Protein AF-A0A0B1S6X4-F1 (afdb_monomer_lite)

InterPro domains:
  IPR000742 EGF-like domain [PF00008] (43-73)
  IPR000742 EGF-like domain [PS00022] (63-74)
  IPR000742 EGF-like domain [PS01186] (63-74)
  IPR000742 EGF-like domain [PS50026] (39-75)
  IPR000742 EGF-like domain [SM00181] (42-75)

Organism: Oesophagostomum dentatum (NCBI:txid61180)

pLDDT: mean 92.4, std 9.57, range [55.62, 98.62]

Sequence (83 aa):
MNAIEDVKNELNKAVKGLNNTVIDNGEKVSNAIADLSGGLEACTAVDCNNRGACLGTKRNYICACHLGYSGKNCEDSEFVAFS

Radius of gyration: 26.38 Å; chains: 1; bounding box: 58×24×73 Å

Structure (mmCIF, N/CA/C/O backbone):
data_AF-A0A0B1S6X4-F1
#
_entry.id   AF-A0A0B1S6X4-F1
#
loop_
_atom_site.group_PDB
_atom_site.id
_atom_site.type_symbol
_atom_site.label_atom_id
_atom_site.label_alt_id
_atom_site.label_comp_id
_atom_site.label_asym_id
_atom_site.label_entity_id
_atom_site.label_seq_id
_atom_site.pdbx_PDB_ins_code
_atom_site.Cartn_x
_atom_site.Cartn_y
_atom_site.Cartn_z
_atom_site.occupancy
_atom_site.B_iso_or_equiv
_atom_site.auth_seq_id
_atom_site.auth_comp_id
_atom_site.auth_asym_id
_atom_site.auth_atom_id
_atom_site.pdbx_PDB_model_num
ATOM 1 N N . MET A 1 1 ? -26.998 -9.569 48.857 1.00 70.06 1 MET A N 1
ATOM 2 C CA . MET A 1 1 ? -26.871 -9.294 47.408 1.00 70.06 1 MET A CA 1
ATOM 3 C C . MET A 1 1 ? -27.730 -8.094 47.069 1.00 70.06 1 MET A C 1
ATOM 5 O O . MET A 1 1 ? -28.869 -8.056 47.518 1.00 70.06 1 MET A O 1
ATOM 9 N N . ASN A 1 2 ? -27.186 -7.120 46.338 1.00 90.38 2 ASN A N 1
ATOM 10 C CA . ASN A 1 2 ? -27.936 -5.957 45.869 1.00 90.38 2 ASN A CA 1
ATOM 11 C C . ASN A 1 2 ? -28.099 -6.066 44.350 1.00 90.38 2 ASN A C 1
ATOM 13 O O . ASN A 1 2 ? -27.215 -5.663 43.603 1.00 90.38 2 ASN A O 1
ATOM 17 N N . ALA A 1 3 ? -29.235 -6.607 43.912 1.00 93.00 3 ALA A N 1
ATOM 18 C CA . ALA A 1 3 ? -29.513 -6.872 42.501 1.00 93.00 3 ALA A CA 1
ATOM 19 C C . ALA A 1 3 ? -29.404 -5.621 41.604 1.00 93.00 3 ALA A C 1
ATOM 21 O O . ALA A 1 3 ? -29.095 -5.735 40.423 1.00 93.00 3 ALA A O 1
ATOM 22 N N . ILE A 1 4 ? -29.620 -4.420 42.153 1.00 94.62 4 ILE A N 1
ATOM 23 C CA . ILE A 1 4 ? -29.485 -3.159 41.406 1.00 94.62 4 ILE A CA 1
ATOM 24 C C . ILE A 1 4 ? -28.020 -2.893 41.038 1.00 94.62 4 ILE A C 1
ATOM 26 O O . ILE A 1 4 ? -27.737 -2.374 39.959 1.00 94.62 4 ILE A O 1
ATOM 30 N N . GLU A 1 5 ? -27.089 -3.237 41.925 1.00 96.38 5 GLU A N 1
ATOM 31 C CA . GLU A 1 5 ? -25.662 -3.010 41.699 1.00 96.38 5 GLU A CA 1
ATOM 32 C C . GLU A 1 5 ? -25.101 -3.974 40.649 1.00 96.38 5 GLU A C 1
ATOM 34 O O . GLU A 1 5 ? -24.335 -3.567 39.779 1.00 96.38 5 GLU A O 1
ATOM 39 N N . ASP A 1 6 ? -25.568 -5.222 40.657 1.00 95.62 6 ASP A N 1
ATOM 40 C CA . ASP A 1 6 ? -25.198 -6.220 39.651 1.00 95.62 6 ASP A CA 1
ATOM 41 C C . ASP A 1 6 ? -25.639 -5.775 38.245 1.00 95.62 6 ASP A C 1
ATOM 43 O O . ASP A 1 6 ? -24.848 -5.801 37.300 1.00 95.62 6 ASP A O 1
ATOM 47 N N . VAL A 1 7 ? -26.867 -5.255 38.116 1.00 96.25 7 VAL A N 1
ATOM 48 C CA . VAL A 1 7 ? -27.380 -4.706 36.848 1.00 96.25 7 VAL A CA 1
ATOM 49 C C . VAL A 1 7 ? -26.548 -3.512 36.369 1.00 96.25 7 VAL A C 1
ATOM 51 O O . VAL A 1 7 ? -26.227 -3.423 35.182 1.00 96.25 7 VAL A O 1
ATOM 54 N N . LYS A 1 8 ? -26.156 -2.599 37.268 1.00 97.31 8 LYS A N 1
ATOM 55 C CA . LYS A 1 8 ? -25.285 -1.464 36.916 1.00 97.31 8 LYS A CA 1
ATOM 56 C C . LYS A 1 8 ? -23.918 -1.924 36.423 1.00 97.31 8 LYS A C 1
ATOM 58 O O . LYS A 1 8 ? -23.395 -1.353 35.468 1.00 97.31 8 LYS A O 1
ATOM 63 N N . ASN A 1 9 ? -23.337 -2.937 37.059 1.00 96.88 9 ASN A N 1
ATOM 64 C CA . ASN A 1 9 ? -22.023 -3.456 36.691 1.00 96.88 9 ASN A CA 1
ATOM 65 C C . ASN A 1 9 ? -22.030 -4.086 35.297 1.00 96.88 9 ASN A C 1
ATOM 67 O O . ASN A 1 9 ? -21.149 -3.783 34.487 1.00 96.88 9 ASN A O 1
ATOM 71 N N . GLU A 1 10 ? -23.054 -4.877 34.983 1.00 97.12 10 GLU A N 1
ATOM 72 C CA . GLU A 1 10 ? -23.223 -5.444 33.643 1.00 97.12 10 GLU A CA 1
ATOM 73 C C . GLU A 1 10 ? -23.473 -4.355 32.590 1.00 97.12 10 GLU A C 1
ATOM 75 O O . GLU A 1 10 ? -22.852 -4.375 31.524 1.00 97.12 10 GLU A O 1
ATOM 80 N N . LEU A 1 11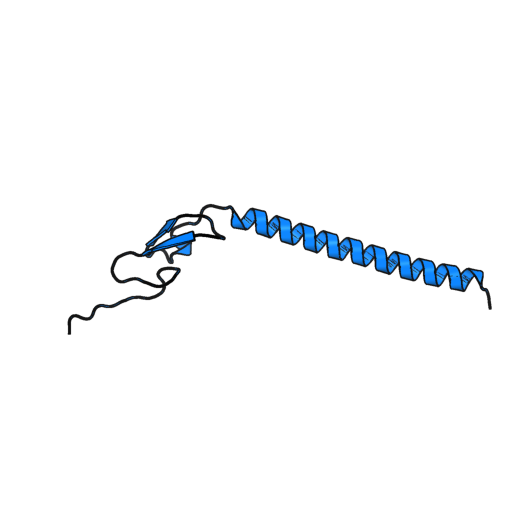 ? -24.285 -3.338 32.906 1.00 97.50 11 LEU A N 1
ATOM 81 C CA . LEU A 1 11 ? -24.493 -2.196 32.013 1.00 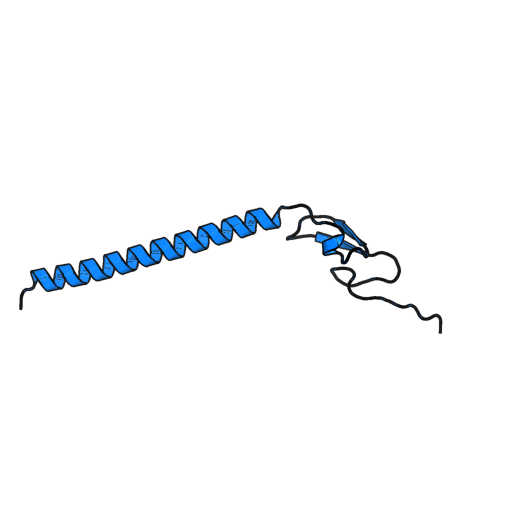97.50 11 LEU A CA 1
ATOM 82 C C . LEU A 1 11 ? -23.182 -1.442 31.748 1.00 97.50 11 LEU A C 1
ATOM 84 O O . LEU A 1 11 ? -22.851 -1.153 30.600 1.00 97.50 11 LEU A O 1
ATOM 88 N N . ASN A 1 12 ? -22.396 -1.174 32.790 1.00 97.62 12 ASN A N 1
ATOM 89 C CA . ASN A 1 12 ? -21.105 -0.499 32.666 1.00 97.62 12 ASN A CA 1
ATOM 90 C C . ASN A 1 12 ? -20.114 -1.308 31.820 1.00 97.62 12 ASN A C 1
ATOM 92 O O . ASN A 1 12 ? -19.359 -0.736 31.031 1.00 97.62 12 ASN A O 1
ATOM 96 N N . LYS A 1 13 ? -20.109 -2.636 31.958 1.00 98.19 13 LYS A N 1
ATOM 97 C CA . LYS A 1 13 ? -19.283 -3.530 31.141 1.00 98.19 13 LYS A CA 1
ATOM 98 C C . LYS A 1 13 ? -19.705 -3.492 29.672 1.00 98.19 13 LYS A C 1
ATOM 100 O O . LYS A 1 13 ? -18.841 -3.368 28.804 1.00 98.19 13 LYS A O 1
ATOM 105 N N . ALA A 1 14 ? -21.008 -3.537 29.398 1.00 97.94 14 ALA A N 1
ATOM 106 C CA . ALA A 1 14 ? -21.548 -3.437 28.045 1.00 97.94 14 ALA A CA 1
ATOM 107 C C . ALA A 1 14 ? -21.206 -2.087 27.394 1.00 97.94 14 ALA A C 1
ATOM 109 O O . ALA A 1 14 ? -20.708 -2.054 26.270 1.00 97.94 14 ALA A O 1
ATOM 110 N N . VAL A 1 15 ? -21.383 -0.979 28.121 1.00 98.00 15 VAL A N 1
ATOM 111 C CA . VAL A 1 15 ? -21.043 0.372 27.643 1.00 98.00 15 VAL A CA 1
ATOM 112 C C . VAL A 1 15 ? -19.549 0.499 27.347 1.00 98.00 15 VAL A C 1
ATOM 114 O O . VAL A 1 15 ? -19.181 1.048 26.313 1.00 98.00 15 VAL A O 1
ATOM 117 N N . LYS A 1 16 ? -18.674 -0.056 28.195 1.00 98.38 16 LYS A N 1
ATOM 118 C CA . LYS A 1 16 ? -17.227 -0.098 27.920 1.00 98.38 16 LYS A CA 1
ATOM 119 C C . LYS A 1 16 ? -16.906 -0.896 26.656 1.00 98.38 16 LYS A C 1
ATOM 121 O O . LYS A 1 16 ? -16.111 -0.439 25.842 1.00 98.38 16 LYS A O 1
ATOM 126 N N . GLY A 1 17 ? -17.540 -2.055 26.473 1.00 97.81 17 GLY A N 1
ATOM 127 C CA . GLY A 1 17 ? -17.382 -2.864 25.263 1.00 97.81 17 GLY A CA 1
ATOM 128 C C . GLY A 1 17 ? -17.814 -2.117 23.997 1.00 97.81 17 GLY A C 1
ATOM 129 O O . GLY A 1 17 ? -17.099 -2.138 22.995 1.00 97.81 17 GLY A O 1
ATOM 130 N N . LEU A 1 18 ? -18.937 -1.395 24.061 1.00 97.81 18 LEU A N 1
ATOM 131 C CA . LEU A 1 18 ? -19.402 -0.534 22.973 1.00 97.81 18 LEU A CA 1
ATOM 132 C C . LEU A 1 18 ? -18.424 0.608 22.698 1.00 97.81 18 LEU A C 1
ATOM 134 O O . LEU A 1 18 ? -18.081 0.837 21.544 1.00 97.81 18 LEU A O 1
ATOM 138 N N . ASN A 1 19 ? -17.936 1.285 23.739 1.00 97.81 19 ASN A N 1
ATOM 139 C CA . ASN A 1 19 ? -16.982 2.380 23.589 1.00 97.81 19 ASN A CA 1
ATOM 140 C C . ASN A 1 19 ? -15.690 1.914 22.901 1.00 97.81 19 ASN A C 1
ATOM 142 O O . ASN A 1 19 ? -15.235 2.553 21.958 1.00 97.81 19 ASN A O 1
ATOM 146 N N . ASN A 1 20 ? -15.152 0.760 23.307 1.00 97.50 20 ASN A N 1
ATOM 147 C CA . ASN A 1 20 ? -13.986 0.161 22.655 1.00 97.50 20 ASN A CA 1
ATOM 148 C C . ASN A 1 20 ? -14.284 -0.187 21.191 1.00 97.50 20 ASN A C 1
ATOM 150 O O . ASN A 1 20 ? -13.520 0.173 20.308 1.00 97.50 20 ASN A O 1
ATOM 154 N N . THR A 1 21 ? -15.441 -0.794 20.914 1.00 98.19 21 THR A N 1
ATOM 155 C CA . THR A 1 21 ? -15.852 -1.131 19.540 1.00 98.19 21 THR A CA 1
ATOM 156 C C . THR A 1 21 ? -15.965 0.113 18.651 1.00 98.19 21 THR A C 1
ATOM 158 O O . THR A 1 21 ? -15.606 0.073 17.476 1.00 98.19 21 THR A O 1
ATOM 161 N N . VAL A 1 22 ? -16.467 1.228 19.192 1.00 97.69 22 VAL A N 1
ATOM 162 C CA . VAL A 1 22 ? -16.555 2.508 18.473 1.00 97.69 22 VAL A CA 1
ATOM 163 C C . VAL A 1 22 ? -15.164 3.047 18.151 1.00 97.69 22 VAL A C 1
ATOM 165 O O . VAL A 1 22 ? -14.942 3.473 17.020 1.00 97.69 22 VAL A O 1
ATOM 168 N N . ILE A 1 23 ? -14.236 2.996 19.108 1.00 97.06 23 ILE A N 1
ATOM 169 C CA . ILE A 1 23 ? -12.845 3.424 18.910 1.00 97.06 23 ILE A CA 1
ATOM 170 C C . ILE A 1 23 ? -12.175 2.556 17.838 1.00 97.06 23 ILE A C 1
ATOM 172 O O . ILE A 1 23 ? -11.697 3.097 16.843 1.00 97.06 23 ILE A O 1
ATOM 176 N N . ASP A 1 24 ? -12.248 1.230 17.972 1.00 97.25 24 ASP A N 1
ATOM 177 C CA . ASP A 1 24 ? -11.676 0.277 17.014 1.00 97.25 24 ASP A CA 1
ATOM 178 C C . ASP A 1 24 ? -12.219 0.509 15.596 1.00 97.25 24 ASP A C 1
ATOM 180 O O . ASP A 1 24 ? -11.488 0.467 14.604 1.00 97.25 24 ASP A O 1
ATOM 184 N N . ASN A 1 25 ? -13.526 0.757 15.475 1.00 96.44 25 ASN A N 1
ATOM 185 C CA . ASN A 1 25 ? -14.145 1.049 14.188 1.00 96.44 25 ASN A CA 1
ATOM 186 C C . ASN A 1 25 ? -13.725 2.424 13.649 1.00 96.44 25 ASN A C 1
ATOM 188 O O . ASN A 1 25 ? -13.514 2.553 12.444 1.00 96.44 25 ASN A O 1
ATOM 192 N N . GLY A 1 26 ? -13.564 3.431 14.508 1.00 96.56 26 GLY A N 1
ATOM 193 C CA . GLY A 1 26 ? -13.048 4.747 14.132 1.00 96.56 26 GLY A CA 1
ATOM 194 C C . GLY A 1 26 ? -11.619 4.686 13.589 1.00 96.56 26 GLY A C 1
ATOM 195 O O . GLY A 1 26 ? -11.322 5.303 12.564 1.00 96.56 26 GLY A O 1
ATOM 196 N N . GLU A 1 27 ? -10.751 3.886 14.208 1.00 96.56 27 GLU A N 1
ATOM 197 C CA . GLU A 1 27 ? -9.390 3.638 13.721 1.00 96.56 27 GLU A CA 1
ATOM 198 C C . GLU A 1 27 ? -9.394 2.893 12.384 1.00 96.56 27 GLU A C 1
ATOM 200 O O . GLU A 1 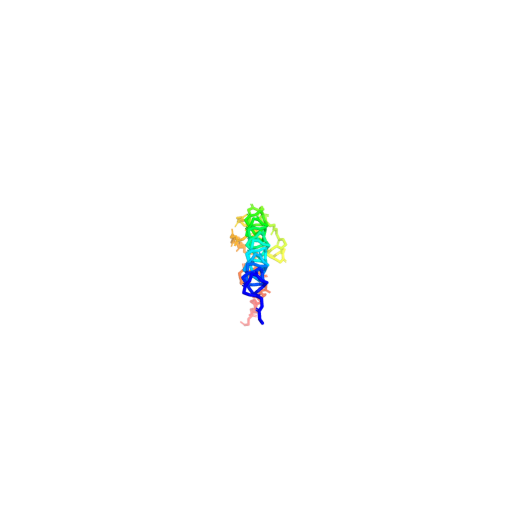27 ? -8.718 3.313 11.445 1.00 96.56 27 GLU A O 1
ATOM 205 N N . LYS A 1 28 ? -10.212 1.840 12.243 1.00 95.69 28 LYS A N 1
ATOM 206 C CA . LYS A 1 28 ? -10.369 1.120 10.965 1.00 95.69 28 LYS A CA 1
ATOM 207 C C . LYS A 1 28 ? -10.817 2.045 9.838 1.00 95.69 28 LYS A C 1
ATOM 209 O O . LYS A 1 28 ? -10.279 1.961 8.737 1.00 95.69 28 LYS A O 1
ATOM 214 N N . VAL A 1 29 ? -11.774 2.932 10.110 1.00 93.44 29 VAL A N 1
ATOM 215 C CA . VAL A 1 29 ? -12.240 3.934 9.143 1.00 93.44 29 VAL A CA 1
ATOM 216 C C . VAL A 1 29 ? -11.123 4.917 8.803 1.00 93.44 29 VAL A C 1
ATOM 218 O O . VAL A 1 29 ? -10.882 5.175 7.627 1.00 93.44 29 VAL A O 1
ATOM 221 N N . SER A 1 30 ? -10.406 5.422 9.807 1.00 94.38 30 SER A N 1
ATOM 222 C CA . SER A 1 30 ? -9.303 6.370 9.605 1.00 94.38 30 SER A CA 1
ATOM 223 C C . SER A 1 30 ? -8.187 5.766 8.752 1.00 94.38 30 SER A C 1
ATOM 225 O O . SER A 1 30 ? -7.724 6.399 7.804 1.00 94.38 30 SER A O 1
ATOM 227 N N . ASN A 1 31 ? -7.820 4.512 9.019 1.00 89.00 31 ASN A N 1
ATOM 228 C CA . ASN A 1 31 ? -6.814 3.780 8.253 1.00 89.00 31 ASN A CA 1
ATOM 229 C C . ASN A 1 31 ? -7.286 3.507 6.820 1.00 89.00 31 ASN A C 1
ATOM 231 O O . ASN A 1 31 ? -6.548 3.759 5.871 1.00 89.00 31 ASN A O 1
ATOM 235 N N . ALA A 1 32 ? -8.542 3.089 6.639 1.00 89.62 32 ALA A N 1
ATOM 236 C CA . ALA A 1 32 ? -9.109 2.888 5.308 1.00 89.62 32 ALA A CA 1
ATOM 237 C C . ALA A 1 32 ? -9.122 4.187 4.475 1.00 89.62 32 ALA A C 1
ATOM 239 O O . ALA A 1 32 ? -8.853 4.158 3.273 1.00 89.62 32 ALA A O 1
ATOM 240 N N . ILE A 1 33 ? -9.398 5.336 5.102 1.00 87.69 33 ILE A N 1
ATOM 241 C CA . ILE A 1 33 ? -9.348 6.652 4.444 1.00 87.69 33 ILE A CA 1
ATOM 242 C C . ILE A 1 33 ? -7.904 7.046 4.100 1.00 87.69 33 ILE A C 1
ATOM 244 O O . ILE A 1 33 ? -7.659 7.549 2.999 1.00 87.69 33 ILE A O 1
ATOM 248 N N . ALA A 1 34 ? -6.949 6.805 5.002 1.00 85.69 34 ALA A N 1
ATOM 249 C CA . ALA A 1 34 ? -5.531 7.060 4.751 1.00 85.69 34 ALA A CA 1
ATOM 250 C C . ALA A 1 34 ? -5.025 6.244 3.551 1.00 85.69 34 ALA A C 1
ATOM 252 O O . ALA A 1 34 ? -4.384 6.793 2.653 1.00 85.69 34 ALA A O 1
ATOM 253 N N . ASP A 1 35 ? -5.417 4.973 3.474 1.00 84.31 35 ASP A N 1
ATOM 254 C CA . ASP A 1 35 ? -5.089 4.091 2.361 1.00 84.31 35 ASP A CA 1
ATOM 255 C C . ASP A 1 35 ? -5.662 4.618 1.036 1.00 84.31 35 ASP A C 1
ATOM 257 O O . ASP A 1 35 ? -4.956 4.668 0.025 1.00 84.31 35 ASP A O 1
ATOM 261 N N . LEU A 1 36 ? -6.944 5.007 1.007 1.00 80.31 36 LEU A N 1
ATOM 262 C CA . LEU A 1 36 ? -7.584 5.575 -0.189 1.00 80.31 36 LEU A CA 1
ATOM 263 C C . LEU A 1 36 ? -6.900 6.864 -0.660 1.00 80.31 36 LEU A C 1
ATOM 265 O O . LEU A 1 36 ? -6.760 7.069 -1.865 1.00 80.31 36 LEU A O 1
ATOM 269 N N . SER A 1 37 ? -6.450 7.692 0.281 1.00 81.88 37 SER A N 1
ATOM 270 C CA . SER A 1 37 ? -5.773 8.957 -0.013 1.00 81.88 37 SER A CA 1
ATOM 271 C C . SER A 1 37 ? -4.365 8.720 -0.568 1.00 81.88 37 SER A C 1
ATOM 273 O O . SER A 1 37 ? -4.022 9.256 -1.619 1.00 81.88 37 SER A O 1
ATOM 275 N N . GLY A 1 38 ? -3.573 7.853 0.071 1.00 78.19 38 GLY A N 1
ATOM 276 C CA . GLY A 1 38 ? -2.205 7.550 -0.367 1.00 78.19 38 GLY A CA 1
ATOM 277 C C . GLY A 1 38 ? -2.132 6.770 -1.684 1.00 78.19 38 GLY A C 1
ATOM 278 O O . GLY A 1 38 ? -1.141 6.843 -2.405 1.00 78.19 38 GLY A O 1
ATOM 279 N N . GLY A 1 39 ? -3.188 6.034 -2.037 1.00 82.12 39 GLY A N 1
ATOM 280 C CA . GLY A 1 39 ? -3.216 5.217 -3.249 1.00 82.12 39 GLY A CA 1
ATOM 281 C C . GLY A 1 39 ? -3.543 5.960 -4.547 1.00 82.12 39 GLY A C 1
ATOM 282 O O . GLY A 1 39 ? -3.309 5.398 -5.621 1.00 82.12 39 GLY A O 1
ATOM 283 N N . LEU A 1 40 ? -4.101 7.174 -4.471 1.00 87.12 40 LEU A N 1
ATOM 284 C CA . LEU A 1 40 ? -4.506 7.967 -5.642 1.00 87.12 40 LEU A CA 1
ATOM 285 C C . LEU A 1 40 ? -3.404 8.917 -6.135 1.00 87.12 40 LEU A C 1
ATOM 287 O O . LEU A 1 40 ? -3.495 9.442 -7.242 1.00 87.12 40 LEU A O 1
ATOM 291 N N . GLU A 1 41 ? -2.355 9.122 -5.339 1.00 92.12 41 GLU A N 1
ATOM 292 C CA . GLU A 1 41 ? -1.201 9.921 -5.743 1.00 92.12 41 GLU A CA 1
ATOM 293 C C . GLU A 1 41 ? -0.576 9.355 -7.020 1.00 92.12 41 GLU A C 1
ATOM 295 O O . GLU A 1 41 ? -0.439 8.137 -7.165 1.00 92.12 41 GLU A O 1
ATOM 300 N N . ALA A 1 42 ? -0.190 10.237 -7.945 1.00 94.88 42 ALA A N 1
ATOM 301 C CA . ALA A 1 42 ? 0.525 9.829 -9.146 1.00 94.88 42 ALA A CA 1
ATOM 302 C C . ALA A 1 42 ? 1.807 9.088 -8.753 1.00 94.88 42 ALA A C 1
ATOM 304 O O . ALA A 1 42 ? 2.529 9.513 -7.845 1.00 94.88 42 ALA A O 1
ATOM 305 N N . CYS A 1 43 ? 2.081 7.979 -9.433 1.00 97.31 43 CYS A N 1
ATOM 306 C CA . CYS A 1 43 ? 3.362 7.322 -9.256 1.00 97.31 43 CYS A CA 1
ATOM 307 C C . CYS A 1 43 ? 4.477 8.147 -9.907 1.00 97.31 43 CYS A C 1
ATOM 309 O O . CYS A 1 43 ? 4.247 9.014 -10.756 1.00 97.31 43 CYS A O 1
ATOM 311 N N . THR A 1 44 ? 5.703 7.871 -9.498 1.00 97.50 44 THR A N 1
ATOM 312 C CA . THR A 1 44 ? 6.896 8.588 -9.932 1.00 97.50 44 THR A CA 1
ATOM 313 C C . THR A 1 44 ? 7.938 7.606 -10.447 1.00 97.50 44 THR A C 1
ATOM 315 O O . THR A 1 44 ? 7.850 6.403 -10.221 1.00 97.50 44 THR A O 1
ATOM 318 N N . ALA A 1 45 ? 8.969 8.110 -11.127 1.00 97.81 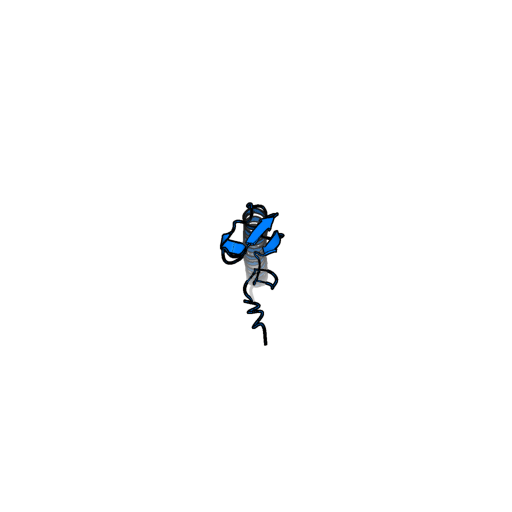45 ALA A N 1
ATOM 319 C CA . ALA A 1 45 ? 10.070 7.266 -11.595 1.00 97.81 45 ALA A CA 1
ATOM 320 C C . ALA A 1 45 ? 10.748 6.482 -10.453 1.00 97.81 45 ALA A C 1
ATOM 322 O O . ALA A 1 45 ? 11.261 5.392 -10.688 1.00 97.81 45 ALA A O 1
ATOM 323 N N . VAL A 1 46 ? 10.699 6.992 -9.215 1.00 97.56 46 VAL A N 1
ATOM 324 C CA . VAL A 1 46 ? 11.258 6.328 -8.029 1.00 97.56 46 VAL A CA 1
ATOM 325 C C . VAL A 1 46 ? 10.579 4.983 -7.761 1.00 97.56 46 VAL A C 1
ATOM 327 O O . VAL A 1 46 ? 11.268 4.026 -7.419 1.00 97.56 46 VAL A O 1
ATOM 330 N N . ASP A 1 47 ? 9.267 4.880 -7.991 1.00 97.12 47 ASP A N 1
ATOM 331 C CA . ASP A 1 47 ? 8.499 3.636 -7.828 1.00 97.12 47 ASP A CA 1
ATOM 332 C C . ASP A 1 47 ? 8.931 2.551 -8.840 1.00 97.12 47 ASP A C 1
ATOM 334 O O . ASP A 1 47 ? 8.778 1.356 -8.594 1.00 97.12 47 ASP A O 1
ATOM 338 N N . CYS A 1 48 ? 9.554 2.972 -9.946 1.00 98.44 48 CYS A N 1
ATOM 339 C CA . CYS A 1 48 ? 10.194 2.124 -10.955 1.00 98.44 48 CYS A CA 1
ATOM 340 C C . CYS A 1 48 ? 11.727 2.088 -10.810 1.00 98.44 48 CYS A C 1
ATOM 342 O O . CYS A 1 48 ? 12.443 2.011 -11.812 1.00 98.44 48 CYS A O 1
ATOM 344 N N . ASN A 1 49 ? 12.254 2.239 -9.588 1.00 98.00 49 ASN A N 1
ATOM 345 C CA . ASN A 1 49 ? 13.692 2.274 -9.276 1.00 98.00 49 ASN A CA 1
ATOM 346 C C . ASN A 1 49 ? 14.503 3.303 -10.092 1.00 98.00 49 ASN A C 1
ATOM 348 O O . ASN A 1 49 ? 15.711 3.153 -10.280 1.00 98.00 49 ASN A O 1
ATOM 352 N N . ASN A 1 50 ? 13.853 4.352 -10.604 1.00 98.06 50 ASN A N 1
ATOM 353 C CA . ASN A 1 50 ? 14.402 5.303 -11.579 1.00 98.06 50 ASN A CA 1
ATOM 354 C C . ASN A 1 50 ? 14.967 4.638 -12.853 1.00 98.06 50 ASN A C 1
ATOM 356 O O . ASN A 1 50 ? 15.796 5.217 -13.557 1.00 98.06 50 ASN A O 1
ATOM 360 N N . ARG A 1 51 ? 14.520 3.417 -13.154 1.00 97.69 51 ARG A N 1
ATOM 361 C CA . ARG A 1 51 ? 14.956 2.570 -14.274 1.00 97.69 51 ARG A CA 1
ATOM 362 C C . ARG A 1 51 ? 13.841 2.347 -15.296 1.00 97.69 51 ARG A C 1
ATOM 364 O O . ARG A 1 51 ? 13.951 1.479 -16.154 1.00 97.69 51 ARG A O 1
ATOM 371 N N . GLY A 1 52 ? 12.788 3.154 -15.230 1.00 97.50 52 GLY A N 1
ATOM 372 C CA . GLY A 1 52 ? 11.686 3.158 -16.179 1.00 97.50 52 GLY A CA 1
ATOM 373 C C . GLY A 1 52 ? 10.760 4.351 -15.979 1.00 97.50 52 GLY A C 1
ATOM 374 O O . GLY A 1 52 ? 10.838 5.061 -14.973 1.00 97.50 52 GLY A O 1
ATOM 375 N N . ALA A 1 53 ? 9.867 4.559 -16.943 1.00 98.25 53 ALA A N 1
ATOM 376 C CA . ALA A 1 53 ? 8.773 5.509 -16.803 1.00 98.25 53 ALA A CA 1
ATOM 377 C C . ALA A 1 53 ? 7.634 4.875 -15.995 1.00 98.25 53 ALA A C 1
ATOM 379 O O . ALA A 1 53 ? 7.261 3.728 -16.247 1.00 98.25 53 ALA A O 1
ATOM 380 N N . CYS A 1 54 ? 7.069 5.630 -15.054 1.00 98.44 54 CYS A N 1
ATOM 381 C CA . CYS A 1 54 ? 5.926 5.181 -14.269 1.00 98.44 54 CYS A CA 1
ATOM 382 C C . CYS A 1 54 ? 4.613 5.706 -14.850 1.00 98.44 54 CYS A C 1
ATOM 384 O O . CYS A 1 54 ? 4.493 6.895 -15.152 1.00 98.44 54 CYS A O 1
ATOM 386 N N . LEU A 1 55 ? 3.627 4.820 -14.995 1.00 97.81 55 LEU A N 1
ATOM 387 C CA . LEU A 1 55 ? 2.297 5.140 -15.504 1.00 97.81 55 LEU A CA 1
ATOM 388 C C . LEU A 1 55 ? 1.239 4.662 -14.508 1.00 97.81 55 LEU A C 1
ATOM 390 O O . LEU A 1 55 ? 1.089 3.460 -14.305 1.00 97.81 55 LEU A O 1
ATOM 394 N N . GLY A 1 56 ? 0.487 5.594 -13.919 1.00 96.00 56 GLY A N 1
ATOM 395 C CA . GLY A 1 56 ? -0.614 5.294 -13.001 1.00 96.00 56 GLY A CA 1
ATOM 396 C C . GLY A 1 56 ? -0.474 5.983 -11.646 1.00 96.00 56 GLY A C 1
ATOM 397 O O . GLY A 1 56 ? 0.057 7.091 -11.543 1.00 96.00 56 GLY A O 1
ATOM 398 N N . THR A 1 57 ? -0.983 5.331 -10.606 1.00 95.19 57 THR A N 1
ATOM 399 C CA . THR A 1 57 ? -0.949 5.827 -9.224 1.00 95.19 57 THR A CA 1
ATOM 400 C C . THR A 1 57 ? -0.051 4.955 -8.357 1.00 95.19 57 THR A C 1
ATOM 402 O O . THR A 1 57 ? 0.248 3.820 -8.718 1.00 95.19 57 THR A O 1
ATOM 405 N N . LYS A 1 58 ? 0.336 5.430 -7.170 1.00 92.19 58 LYS A N 1
ATOM 406 C CA . LYS A 1 58 ? 1.153 4.654 -6.220 1.00 92.19 58 LYS A CA 1
ATOM 407 C C . LYS A 1 58 ? 0.570 3.280 -5.883 1.00 92.19 58 LYS A C 1
ATOM 409 O O . LYS A 1 58 ? 1.313 2.337 -5.633 1.00 92.19 58 LYS A O 1
ATOM 414 N N . ARG A 1 59 ? -0.761 3.142 -5.885 1.00 90.25 59 ARG A N 1
ATOM 415 C CA . ARG A 1 59 ? -1.430 1.853 -5.642 1.00 90.25 59 ARG A CA 1
ATOM 416 C C . ARG A 1 59 ? -1.505 0.973 -6.886 1.00 90.25 59 ARG A C 1
ATOM 418 O O . ARG A 1 59 ? -1.511 -0.249 -6.758 1.00 90.25 59 ARG A O 1
ATOM 425 N N . ASN A 1 60 ? -1.620 1.573 -8.066 1.00 93.31 60 ASN A N 1
ATOM 426 C CA . ASN A 1 60 ? -1.790 0.842 -9.311 1.00 93.31 60 ASN A CA 1
ATOM 427 C C . ASN A 1 60 ? -1.019 1.529 -10.437 1.00 93.31 60 ASN A C 1
ATOM 429 O O . ASN A 1 60 ? -1.509 2.484 -11.048 1.00 93.31 60 ASN A O 1
ATOM 433 N N . TYR A 1 61 ? 0.185 1.030 -10.693 1.00 96.50 61 TYR A N 1
ATOM 434 C CA . TYR A 1 61 ? 1.066 1.532 -11.733 1.00 96.50 61 TYR A CA 1
ATOM 435 C C . TYR A 1 61 ? 1.650 0.404 -12.573 1.00 96.50 61 TYR A C 1
ATOM 437 O O . TYR A 1 61 ? 1.692 -0.762 -12.172 1.00 96.50 61 TYR A O 1
ATOM 445 N N . ILE A 1 62 ? 2.128 0.800 -13.745 1.00 98.19 62 ILE A N 1
ATOM 446 C CA . ILE A 1 62 ? 2.936 -0.007 -14.647 1.00 98.19 62 ILE A CA 1
ATOM 447 C C . ILE A 1 62 ? 4.260 0.727 -14.846 1.00 98.19 62 ILE A C 1
ATOM 449 O O . ILE A 1 62 ? 4.270 1.934 -15.101 1.00 98.19 62 ILE A O 1
ATOM 453 N N . CYS A 1 63 ? 5.366 -0.008 -14.758 1.00 98.62 63 CYS A N 1
ATOM 454 C CA . CYS A 1 63 ? 6.680 0.494 -15.126 1.00 98.62 63 CYS A CA 1
ATOM 455 C C . CYS A 1 63 ? 7.012 0.104 -16.567 1.00 98.62 63 CYS A C 1
ATOM 457 O O . CYS A 1 63 ? 7.075 -1.076 -16.907 1.00 98.62 63 CYS A O 1
ATOM 459 N N . ALA A 1 64 ? 7.251 1.101 -17.414 1.00 98.31 64 ALA A N 1
ATOM 460 C CA . ALA A 1 64 ? 7.872 0.903 -18.716 1.00 98.31 64 ALA A CA 1
ATOM 461 C C . ALA A 1 64 ? 9.394 0.966 -18.535 1.00 98.31 64 ALA A C 1
ATOM 463 O O . ALA A 1 64 ? 9.977 2.054 -18.518 1.00 98.31 64 ALA A O 1
ATOM 464 N N . CYS A 1 65 ? 10.019 -0.193 -18.327 1.00 98.31 65 CYS A N 1
ATOM 465 C CA . CYS A 1 65 ? 11.443 -0.274 -18.018 1.00 98.31 65 CYS A CA 1
ATOM 466 C C . CYS A 1 65 ? 12.325 0.166 -19.188 1.00 98.31 65 CYS A C 1
ATOM 468 O O . CYS A 1 65 ? 12.035 -0.088 -20.359 1.00 98.31 65 CYS A O 1
ATOM 470 N N . HIS A 1 66 ? 13.418 0.848 -18.851 1.00 96.62 66 HIS A N 1
ATOM 471 C CA . HIS A 1 66 ? 14.488 1.145 -19.789 1.00 96.62 66 HIS A CA 1
ATOM 472 C C . HIS A 1 66 ? 15.173 -0.152 -20.236 1.00 96.62 66 HIS A C 1
ATOM 474 O O . HIS A 1 66 ? 15.123 -1.173 -19.552 1.00 96.62 66 HIS A O 1
ATOM 480 N N . LEU A 1 67 ? 15.854 -0.095 -21.382 1.00 94.50 67 LEU A N 1
ATOM 481 C CA . LEU A 1 67 ? 16.602 -1.234 -21.912 1.00 94.50 67 LEU A CA 1
ATOM 482 C C . LEU A 1 67 ? 17.598 -1.783 -20.880 1.00 94.50 67 LEU A C 1
ATOM 484 O O . LEU A 1 67 ? 18.320 -1.017 -20.240 1.00 94.50 67 LEU A O 1
ATOM 488 N N . GLY A 1 68 ? 17.640 -3.112 -20.759 1.00 93.69 68 GLY A N 1
ATOM 489 C CA . GLY A 1 68 ? 18.475 -3.819 -19.785 1.00 93.69 68 GLY A CA 1
ATOM 490 C C . GLY A 1 68 ? 17.867 -3.919 -18.383 1.00 93.69 68 GLY A C 1
ATOM 491 O O . GLY A 1 68 ? 18.557 -4.380 -17.475 1.00 93.69 68 GLY A O 1
ATOM 492 N N . TYR A 1 69 ? 16.608 -3.507 -18.195 1.00 95.88 69 TYR A N 1
ATOM 493 C CA . TYR A 1 69 ? 15.884 -3.681 -16.939 1.00 95.88 69 TYR A CA 1
ATOM 494 C C . TYR A 1 69 ? 14.529 -4.351 -17.135 1.00 95.88 69 TYR A C 1
ATOM 496 O O . TYR A 1 69 ? 13.834 -4.107 -18.122 1.00 95.88 69 TYR A O 1
ATOM 504 N N . SER A 1 70 ? 14.140 -5.147 -16.148 1.00 95.69 70 SER A N 1
ATOM 505 C CA . SER A 1 70 ? 12.856 -5.839 -16.099 1.00 95.69 70 SER A CA 1
ATOM 506 C C . SER A 1 70 ? 12.377 -5.996 -14.650 1.00 95.69 70 SER A C 1
ATOM 508 O O . SER A 1 70 ? 12.942 -5.408 -13.725 1.00 95.69 70 SER A O 1
ATOM 510 N N . GLY A 1 71 ? 11.278 -6.722 -14.457 1.00 96.25 71 GLY A N 1
ATOM 511 C CA . GLY A 1 71 ? 10.581 -6.798 -13.175 1.00 96.25 71 GLY A CA 1
ATOM 512 C C . GLY A 1 71 ? 9.478 -5.747 -13.049 1.00 96.25 71 GLY A C 1
ATOM 513 O O . GLY A 1 71 ? 9.331 -4.848 -13.884 1.00 96.25 71 GLY A O 1
ATOM 514 N N . LYS A 1 72 ? 8.648 -5.877 -12.010 1.00 97.25 72 LYS A N 1
ATOM 515 C CA . LYS A 1 72 ? 7.468 -5.011 -11.822 1.00 97.25 72 LYS A CA 1
ATOM 516 C C . LYS A 1 72 ? 7.873 -3.545 -11.641 1.00 97.25 72 LYS A C 1
ATOM 518 O O . LYS A 1 72 ? 7.146 -2.652 -12.072 1.00 97.25 72 LYS A O 1
ATOM 523 N N . ASN A 1 73 ? 9.025 -3.330 -11.013 1.00 97.88 73 ASN A N 1
ATOM 524 C CA . ASN A 1 73 ? 9.566 -2.039 -10.621 1.00 97.88 73 ASN A CA 1
ATOM 525 C C . ASN A 1 73 ? 10.911 -1.757 -11.304 1.00 97.88 73 ASN A C 1
ATOM 527 O O . ASN A 1 73 ? 11.652 -0.893 -10.836 1.00 97.88 73 ASN A O 1
ATOM 531 N N . CYS A 1 74 ? 11.261 -2.472 -12.376 1.00 98.00 74 CYS A N 1
ATOM 532 C CA . CYS A 1 74 ? 12.568 -2.363 -13.034 1.00 98.00 74 CYS A CA 1
ATOM 533 C C . CYS A 1 74 ? 13.757 -2.670 -12.093 1.00 98.00 74 CYS A C 1
ATOM 535 O O . CYS A 1 74 ? 14.821 -2.045 -12.176 1.00 98.00 74 CYS A O 1
ATOM 537 N N . GLU A 1 75 ? 13.548 -3.578 -11.139 1.00 96.94 75 GLU A N 1
ATOM 538 C CA . GLU A 1 75 ? 14.529 -4.009 -10.142 1.00 96.94 75 GLU A CA 1
ATOM 539 C C . GLU A 1 75 ? 15.596 -4.939 -10.726 1.00 96.94 75 GLU A C 1
ATOM 541 O O . GLU A 1 75 ? 16.757 -4.885 -10.309 1.00 96.94 75 GLU A O 1
ATOM 546 N N . ASP A 1 76 ? 15.225 -5.727 -11.732 1.00 95.12 76 ASP A N 1
ATOM 547 C CA . ASP A 1 76 ? 16.096 -6.725 -12.325 1.00 95.12 76 ASP A CA 1
ATOM 548 C C . ASP A 1 76 ? 16.931 -6.088 -13.430 1.00 95.12 76 ASP A C 1
ATOM 550 O O . ASP A 1 76 ? 16.426 -5.360 -14.282 1.00 95.12 76 ASP A O 1
ATOM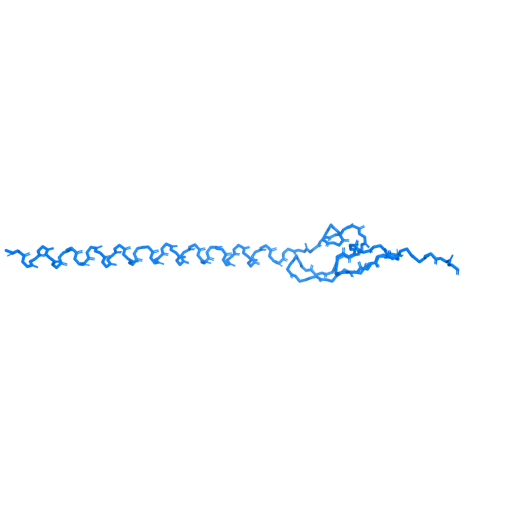 554 N N . SER A 1 77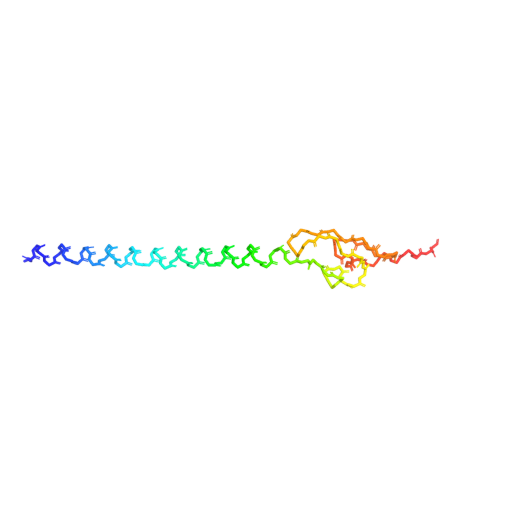 ? 18.239 -6.336 -13.404 1.00 92.69 77 SER A N 1
ATOM 555 C CA . SER A 1 77 ? 19.154 -5.932 -14.470 1.00 92.69 77 SER A CA 1
ATOM 556 C C . SER A 1 77 ? 19.394 -7.116 -15.390 1.00 92.69 77 SER A C 1
ATOM 558 O O . SER A 1 77 ? 20.124 -8.047 -15.054 1.00 92.69 77 SER A O 1
ATOM 560 N N . GLU A 1 78 ? 18.809 -7.061 -16.575 1.00 78.81 78 GLU A N 1
ATOM 561 C CA . GLU A 1 78 ? 19.090 -8.003 -17.646 1.00 78.81 78 GLU A CA 1
ATOM 562 C C . GLU A 1 78 ? 20.363 -7.546 -18.357 1.00 78.81 78 GLU A C 1
ATOM 564 O O . GLU A 1 78 ? 20.349 -6.862 -19.382 1.00 78.81 78 GLU A O 1
ATOM 569 N N . PHE A 1 79 ? 21.507 -7.917 -17.781 1.00 71.00 79 PHE A N 1
ATOM 570 C CA . PHE A 1 79 ? 22.764 -7.916 -18.515 1.00 71.00 79 PHE A CA 1
ATOM 571 C C . PHE A 1 79 ? 22.638 -8.955 -19.632 1.00 71.00 79 PHE A C 1
ATOM 573 O O . PHE A 1 79 ? 22.844 -10.149 -19.414 1.00 71.00 79 PHE A O 1
ATOM 580 N N . VAL A 1 80 ? 22.304 -8.514 -20.845 1.00 63.66 80 VAL A N 1
ATOM 581 C CA . VAL A 1 80 ? 22.494 -9.344 -22.035 1.00 63.66 80 VAL A CA 1
ATOM 582 C C . VAL A 1 80 ? 23.999 -9.380 -22.290 1.00 63.66 80 VAL A C 1
ATOM 584 O O . VAL A 1 80 ? 24.552 -8.564 -23.025 1.00 63.66 80 VAL A O 1
ATOM 587 N N . ALA A 1 81 ? 24.694 -10.279 -21.594 1.00 58.78 81 ALA A N 1
ATOM 588 C CA . ALA A 1 81 ? 26.048 -10.648 -21.954 1.00 58.78 81 ALA A CA 1
ATOM 589 C C . ALA A 1 81 ? 25.962 -11.282 -23.346 1.00 58.78 81 ALA A C 1
ATOM 591 O O . ALA A 1 81 ? 25.508 -12.418 -23.483 1.00 58.78 81 ALA A O 1
ATOM 592 N N . PHE A 1 82 ? 26.340 -10.523 -24.378 1.00 59.75 82 PHE A N 1
ATOM 593 C CA . PHE A 1 82 ? 26.668 -11.082 -25.684 1.00 59.75 82 PHE A CA 1
ATOM 594 C C . PHE A 1 82 ? 27.785 -12.103 -25.450 1.00 59.75 82 PHE A C 1
ATOM 596 O O . PHE A 1 82 ? 28.945 -11.733 -25.263 1.00 59.75 82 PHE A O 1
ATOM 603 N N . SER A 1 83 ? 27.379 -13.363 -25.330 1.00 55.62 83 SER A N 1
ATOM 604 C CA . SER A 1 83 ? 28.235 -14.542 -25.237 1.00 55.62 83 SER A CA 1
ATOM 605 C C . SER A 1 83 ? 28.391 -15.144 -26.621 1.00 55.62 83 SER A C 1
ATOM 607 O O . SER A 1 83 ? 27.419 -15.066 -27.408 1.00 55.62 83 SER A O 1
#

Secondary structure (DSSP, 8-state):
--HHHHHHHHHHHHHHHHHHHHHHHHHHHHHHHHHHHHHSSBP-GGGGTTSEEEEEBSSSEEEEEPTTEESTTS-EE------

Foldseek 3Di:
DDVVVVVVVVVVVVVVVVVVVVVVVVVVVVVVVVCVVQFQAADACVQLVVQFGWDGTPNDIAGPGDPQFDDRSSPHGNPPPPD